Protein AF-A0A946FTC8-F1 (afdb_monomer)

Solvent-accessible surface area (backbone atoms only — not comparable to full-atom values): 7625 Å² total; per-residue (Å²): 131,82,78,80,79,59,39,67,57,58,52,62,80,39,93,69,88,71,57,69,69,50,56,53,54,40,42,76,71,77,34,94,36,70,58,47,47,52,43,44,42,43,68,73,68,60,45,57,63,66,58,58,16,57,78,58,76,47,63,53,63,64,56,52,53,48,34,57,71,66,65,50,84,69,80,75,74,81,65,88,70,85,50,71,63,73,71,39,66,68,50,47,50,54,58,50,68,38,60,90,78,49,53,56,63,56,50,11,61,78,67,77,47,52,51,66,54,45,52,57,60,71,74,105

pLDDT: mean 82.32, std 11.43, range [37.91, 93.88]

Radius of gyration: 21.84 Å; Cα contacts (8 Å, |Δi|>4): 84; chains: 1; bounding box: 45×27×57 Å

Foldseek 3Di:
DPPDDDQVCLQVVDPDPDDPLLCVLCVVVVDRHPSVVCCCVCPVVVHDLCVVCVSSVHDSVVVVVSCVSSVPDDDPDPPPPVDPVLVDPVLLCQLLVCVPVDDLVVSCVVSVHDSVSSVVSNVD

Nearest PDB structures (foldseek):
  5clv-assembly2_F  TM=4.692E-01  e=3.168E+00  Escherichia coli
  4go1-assembly1_B-2  TM=4.352E-01  e=3.917E+00  Escherichia coli K-12
  1rr7-assembly1_A  TM=3.493E-01  e=3.917E+00  Muvirus mu
  1xsv-assembly1_B  TM=3.828E-01  e=4.354E+00  Staphylococcus aureus
  1tro-assembly2_E  TM=4.617E-01  e=8.672E+00  Escherichia coli str. K-12 substr. W3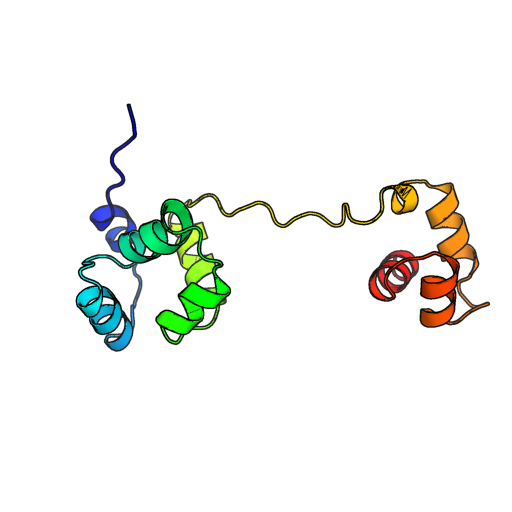110

Structure (mmCIF, N/CA/C/O backbone):
data_AF-A0A946FTC8-F1
#
_entry.id   AF-A0A946FTC8-F1
#
loop_
_atom_site.group_PDB
_atom_site.id
_atom_site.type_symbol
_atom_site.label_atom_id
_atom_site.label_alt_id
_atom_site.label_comp_id
_atom_site.label_asym_id
_atom_site.label_entity_id
_atom_site.label_seq_id
_atom_site.pdbx_PDB_ins_code
_atom_site.Cartn_x
_atom_site.Cartn_y
_atom_site.Cartn_z
_atom_site.occupancy
_atom_site.B_iso_or_equiv
_atom_site.auth_seq_id
_atom_site.auth_comp_id
_atom_site.auth_asym_id
_atom_site.auth_atom_id
_atom_site.pdbx_PDB_model_num
ATOM 1 N N . MET A 1 1 ? -4.563 15.960 -21.120 1.00 37.91 1 MET A N 1
ATOM 2 C CA . MET A 1 1 ? -3.118 15.644 -21.184 1.00 37.91 1 MET A CA 1
ATOM 3 C C . MET A 1 1 ? -2.722 14.817 -19.966 1.00 37.91 1 MET A C 1
ATOM 5 O O . MET A 1 1 ? -2.511 15.360 -18.888 1.00 37.91 1 MET A O 1
ATOM 9 N N . THR A 1 2 ? -2.693 13.492 -20.092 1.00 47.84 2 THR A N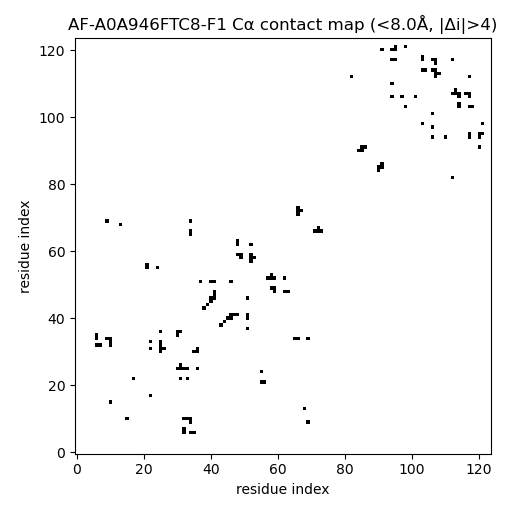 1
ATOM 10 C CA . THR A 1 2 ? -2.128 12.596 -19.073 1.00 47.84 2 THR A CA 1
ATOM 11 C C . THR A 1 2 ? -0.628 12.870 -18.993 1.00 47.84 2 THR A C 1
ATOM 13 O O . THR A 1 2 ? 0.100 12.570 -19.934 1.00 47.84 2 THR A O 1
ATOM 16 N N . LYS A 1 3 ? -0.159 13.498 -17.905 1.00 57.75 3 LYS A N 1
ATOM 17 C CA . LYS A 1 3 ? 1.282 13.670 -17.660 1.00 57.75 3 LYS A CA 1
ATOM 18 C C . LYS A 1 3 ? 1.945 12.295 -17.756 1.00 57.75 3 LYS A C 1
ATOM 20 O O . LYS A 1 3 ? 1.626 11.407 -16.966 1.00 57.75 3 LYS A O 1
ATOM 25 N N . LYS A 1 4 ? 2.823 12.119 -18.743 1.00 71.81 4 LYS A N 1
ATOM 26 C CA . LYS A 1 4 ? 3.629 10.910 -18.910 1.00 71.81 4 LYS A CA 1
ATOM 27 C C . LYS A 1 4 ? 4.529 10.814 -17.679 1.00 71.81 4 LYS A C 1
ATOM 29 O O . LYS A 1 4 ? 5.310 11.724 -17.422 1.00 71.81 4 LYS A O 1
ATOM 34 N N . ILE A 1 5 ? 4.328 9.788 -16.859 1.00 80.50 5 ILE A N 1
ATOM 35 C CA . ILE A 1 5 ? 5.109 9.601 -15.635 1.00 80.50 5 ILE A CA 1
ATOM 36 C C . ILE A 1 5 ? 6.507 9.145 -16.049 1.00 80.50 5 ILE A C 1
ATOM 38 O O . ILE A 1 5 ? 6.639 8.111 -16.704 1.00 80.50 5 ILE A O 1
ATOM 42 N N . ASP A 1 6 ? 7.534 9.905 -15.671 1.00 85.75 6 ASP A N 1
ATOM 43 C CA . ASP A 1 6 ? 8.924 9.500 -15.869 1.00 85.75 6 ASP A CA 1
ATOM 44 C C . ASP A 1 6 ? 9.386 8.617 -14.700 1.00 85.75 6 ASP A C 1
ATOM 46 O O . ASP A 1 6 ? 9.769 9.080 -13.625 1.00 85.75 6 ASP A O 1
ATOM 50 N N . PHE A 1 7 ? 9.319 7.303 -14.905 1.00 85.12 7 PHE A N 1
ATOM 51 C CA . PHE A 1 7 ? 9.741 6.317 -13.910 1.00 85.12 7 PHE A CA 1
ATOM 52 C C . PHE A 1 7 ? 11.258 6.306 -13.681 1.00 85.12 7 PHE A C 1
ATOM 54 O O . PHE A 1 7 ? 11.705 5.993 -12.577 1.00 85.12 7 PHE A O 1
ATOM 61 N N . LYS A 1 8 ? 12.050 6.698 -14.687 1.00 83.62 8 LYS A N 1
ATOM 62 C CA . LYS A 1 8 ? 13.507 6.797 -14.563 1.00 83.62 8 LYS A CA 1
ATOM 63 C C . LYS A 1 8 ? 13.871 7.920 -13.604 1.00 83.62 8 LYS A C 1
ATOM 65 O O . LYS A 1 8 ? 14.702 7.714 -12.725 1.00 83.62 8 LYS A O 1
ATOM 70 N N . GLU A 1 9 ? 13.216 9.070 -13.740 1.00 82.62 9 GLU A N 1
ATOM 71 C CA . GLU A 1 9 ? 13.388 10.210 -12.837 1.00 82.62 9 GLU A CA 1
ATOM 72 C C . GLU A 1 9 ? 12.930 9.874 -11.406 1.00 82.62 9 GLU A C 1
ATOM 74 O O . GLU A 1 9 ? 13.611 10.170 -10.425 1.00 82.62 9 GLU A O 1
ATOM 79 N N . LEU A 1 10 ? 11.796 9.182 -11.256 1.00 82.06 10 LEU A N 1
ATOM 80 C CA . LEU A 1 10 ? 11.274 8.795 -9.942 1.00 82.06 10 LEU A CA 1
ATOM 81 C C . LEU A 1 10 ? 12.224 7.887 -9.149 1.00 82.06 10 LEU A C 1
ATOM 83 O O . LEU A 1 10 ? 12.326 8.035 -7.922 1.00 82.06 10 LEU A O 1
ATOM 87 N N . ASP A 1 11 ? 12.872 6.943 -9.829 1.00 81.31 11 ASP A N 1
ATOM 88 C CA . ASP A 1 11 ? 13.857 6.033 -9.244 1.00 81.31 11 ASP A CA 1
ATOM 89 C C . ASP A 1 11 ? 15.254 6.665 -9.110 1.00 81.31 11 ASP A C 1
ATOM 91 O O . ASP A 1 11 ? 15.982 6.293 -8.194 1.00 81.31 11 ASP A O 1
ATOM 95 N N . SER A 1 12 ? 15.623 7.647 -9.943 1.00 75.06 12 SER A N 1
ATOM 96 C CA . SER A 1 12 ? 16.928 8.327 -9.869 1.00 75.06 12 SER A CA 1
ATOM 97 C C . SER A 1 12 ? 16.982 9.436 -8.814 1.00 75.06 12 SER A C 1
ATOM 99 O O . SER A 1 12 ? 17.979 9.562 -8.103 1.00 75.06 12 SER A O 1
ATOM 101 N N . LEU A 1 13 ? 15.898 10.205 -8.644 1.00 62.53 13 LEU A N 1
ATOM 102 C CA . LEU A 1 13 ? 15.804 11.306 -7.674 1.00 62.53 13 LEU A CA 1
ATOM 103 C C . LEU A 1 13 ? 15.917 10.844 -6.222 1.00 62.53 13 LEU A C 1
ATOM 105 O O . LEU A 1 13 ? 16.048 11.652 -5.300 1.00 62.53 13 LEU A O 1
ATOM 109 N N . LYS A 1 14 ? 15.814 9.540 -5.985 1.00 61.97 14 LYS A N 1
ATOM 110 C CA . LYS A 1 14 ? 15.892 8.966 -4.656 1.00 61.97 14 LYS A CA 1
ATOM 111 C C . LYS A 1 14 ? 16.893 7.850 -4.695 1.00 61.97 14 LYS A C 1
ATOM 113 O O . LYS A 1 14 ? 16.654 6.838 -5.330 1.00 61.97 14 LYS A O 1
ATOM 118 N N . ARG A 1 15 ? 17.991 8.030 -3.963 1.00 62.22 15 ARG A N 1
ATOM 119 C CA . ARG A 1 15 ? 18.952 6.967 -3.670 1.00 62.22 15 ARG A CA 1
ATOM 120 C C . ARG A 1 15 ? 18.219 5.823 -2.968 1.00 62.22 15 ARG A C 1
ATOM 122 O O . ARG A 1 15 ? 18.088 5.801 -1.745 1.00 62.22 15 ARG A O 1
ATOM 129 N N . PHE A 1 16 ? 17.651 4.923 -3.751 1.00 67.44 16 PHE A N 1
ATOM 130 C CA . PHE A 1 16 ? 17.093 3.679 -3.279 1.00 67.44 16 PHE A CA 1
ATOM 131 C C . PHE A 1 16 ? 18.178 2.630 -3.453 1.00 67.44 16 PHE A C 1
ATOM 133 O O . PHE A 1 16 ? 18.524 2.257 -4.570 1.00 67.44 16 PHE A O 1
ATOM 140 N N . CYS A 1 17 ? 18.728 2.156 -2.340 1.00 68.69 17 CYS A N 1
ATOM 141 C CA . CYS A 1 17 ? 19.571 0.969 -2.345 1.00 68.69 17 CYS A CA 1
ATOM 142 C C . CYS A 1 17 ? 18.658 -0.254 -2.485 1.00 68.69 17 CYS A C 1
ATOM 144 O O . CYS A 1 17 ? 18.351 -0.929 -1.502 1.00 68.69 17 CYS A O 1
ATOM 146 N N . TYR A 1 18 ? 18.133 -0.480 -3.692 1.00 80.56 18 TYR A N 1
ATOM 147 C CA . TYR A 1 18 ? 17.366 -1.685 -3.972 1.00 80.56 18 TYR A CA 1
ATOM 148 C C . TYR A 1 18 ? 18.269 -2.901 -3.829 1.00 80.56 18 TYR A C 1
ATOM 150 O O . TYR A 1 18 ? 19.414 -2.908 -4.285 1.00 80.56 18 TYR A O 1
ATOM 158 N N . ARG A 1 19 ? 17.740 -3.944 -3.197 1.00 81.44 19 ARG A N 1
ATOM 159 C CA . ARG A 1 19 ? 18.405 -5.239 -3.181 1.00 81.44 19 ARG A CA 1
ATOM 160 C C . ARG A 1 19 ? 18.417 -5.821 -4.606 1.00 81.44 19 ARG A C 1
ATOM 162 O O . ARG A 1 19 ? 17.503 -5.562 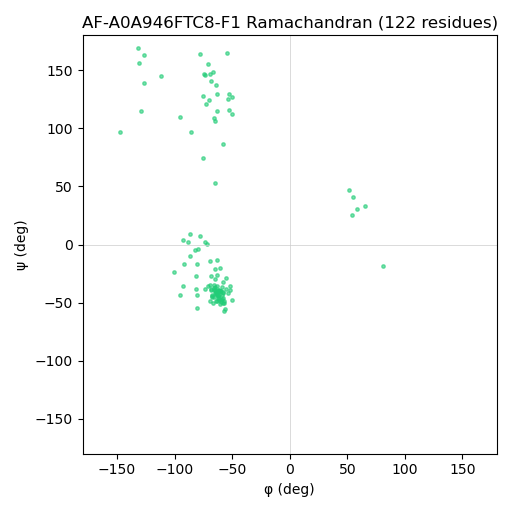-5.391 1.00 81.44 19 ARG A O 1
ATOM 169 N N . LYS A 1 20 ? 19.457 -6.589 -4.946 1.00 83.44 20 LYS A N 1
ATOM 170 C CA . LYS A 1 20 ? 19.636 -7.163 -6.295 1.00 83.44 20 LYS A CA 1
ATOM 171 C C . LYS A 1 20 ? 18.505 -8.131 -6.676 1.00 83.44 20 LYS A C 1
ATOM 173 O O . LYS A 1 20 ? 18.003 -8.045 -7.793 1.00 83.44 20 LYS A O 1
ATOM 178 N N . ASP A 1 21 ? 18.052 -8.950 -5.725 1.00 87.00 21 ASP A N 1
ATOM 179 C CA . ASP A 1 21 ? 16.925 -9.890 -5.865 1.00 87.00 21 ASP A CA 1
ATOM 180 C C . ASP A 1 21 ? 15.647 -9.192 -6.356 1.00 87.00 21 ASP A C 1
ATOM 182 O O . ASP A 1 21 ? 14.954 -9.674 -7.249 1.00 87.00 21 ASP A O 1
ATOM 186 N N . LEU A 1 22 ? 15.362 -8.000 -5.835 1.00 87.19 22 LEU A N 1
ATOM 187 C CA . LEU A 1 22 ? 14.198 -7.223 -6.241 1.00 87.19 22 LEU A CA 1
ATOM 188 C C . LEU A 1 22 ? 14.280 -6.781 -7.704 1.00 87.19 22 LEU A C 1
ATOM 190 O O . LEU A 1 22 ? 13.281 -6.831 -8.421 1.00 87.19 22 LEU A O 1
ATOM 194 N N . ILE A 1 23 ? 15.463 -6.352 -8.149 1.00 86.69 23 ILE A N 1
ATOM 195 C CA . ILE A 1 23 ? 15.682 -5.928 -9.536 1.00 86.69 23 ILE A CA 1
ATOM 196 C C . ILE A 1 23 ? 15.529 -7.115 -10.497 1.00 86.69 23 ILE A C 1
ATOM 198 O O . ILE A 1 23 ? 15.012 -6.956 -11.602 1.00 86.69 23 ILE A O 1
ATOM 202 N N . GLU A 1 24 ? 15.927 -8.315 -10.083 1.00 87.94 24 GLU A N 1
ATOM 203 C CA . GLU A 1 24 ? 15.713 -9.536 -10.864 1.00 87.94 24 GLU A CA 1
ATOM 204 C C . GLU A 1 24 ? 14.225 -9.900 -10.963 1.00 87.94 24 GLU A C 1
ATOM 206 O O . GLU A 1 24 ? 13.735 -10.185 -12.059 1.00 87.94 24 GLU A O 1
ATOM 211 N N . ILE A 1 25 ? 13.476 -9.800 -9.858 1.00 88.81 25 ILE A N 1
ATOM 212 C CA . ILE A 1 25 ? 12.028 -10.062 -9.832 1.00 88.81 25 ILE A CA 1
ATOM 213 C C . ILE A 1 25 ? 11.281 -9.118 -10.785 1.00 88.81 25 ILE A C 1
ATOM 215 O O . ILE A 1 25 ? 10.499 -9.575 -11.623 1.00 88.81 25 ILE A O 1
ATOM 219 N N . ILE A 1 26 ? 11.530 -7.805 -10.721 1.00 90.50 26 ILE A N 1
ATOM 220 C CA . ILE A 1 26 ? 10.835 -6.852 -11.607 1.00 90.50 26 ILE A CA 1
ATOM 221 C C . ILE A 1 26 ? 11.194 -7.081 -13.083 1.00 90.50 26 ILE A C 1
ATOM 223 O O . ILE A 1 26 ? 10.312 -6.997 -13.943 1.00 90.50 26 ILE A O 1
ATOM 227 N N . LYS A 1 27 ? 12.451 -7.449 -13.382 1.00 89.62 27 LYS A N 1
ATOM 228 C CA . LYS A 1 27 ? 12.898 -7.777 -14.743 1.00 89.62 27 LYS A CA 1
ATOM 229 C C . LYS A 1 27 ? 12.204 -9.026 -15.276 1.00 89.62 27 LYS A C 1
ATOM 231 O O . LYS A 1 27 ? 11.775 -9.021 -16.428 1.00 89.62 27 LYS A O 1
ATOM 236 N N . LYS A 1 28 ? 11.999 -10.053 -14.441 1.00 90.50 28 LYS A N 1
ATOM 237 C CA . LYS A 1 28 ? 11.204 -11.247 -14.792 1.00 90.50 28 LYS A CA 1
ATOM 238 C C . LYS A 1 28 ? 9.774 -10.881 -15.202 1.00 90.50 28 LYS A C 1
ATOM 240 O O . LYS A 1 28 ? 9.193 -11.513 -16.079 1.00 90.50 28 LYS A O 1
ATOM 245 N N . HIS A 1 29 ? 9.226 -9.817 -14.622 1.00 87.44 29 HIS A N 1
ATOM 246 C CA . HIS A 1 29 ? 7.921 -9.271 -14.989 1.00 87.44 29 HIS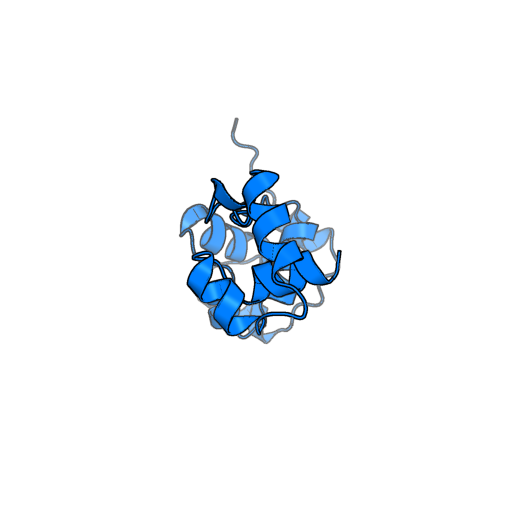 A CA 1
ATOM 247 C C . HIS A 1 29 ? 7.950 -8.266 -16.155 1.00 87.44 29 HIS A C 1
ATOM 249 O O . HIS A 1 29 ? 6.914 -7.669 -16.440 1.00 87.44 29 HIS A O 1
ATOM 255 N N . LYS A 1 30 ? 9.085 -8.110 -16.851 1.00 91.38 30 LYS A N 1
ATOM 256 C CA . LYS A 1 30 ? 9.301 -7.168 -17.965 1.00 91.38 30 LYS A CA 1
ATOM 257 C C . LYS A 1 30 ? 9.218 -5.687 -17.562 1.00 91.38 30 LYS A C 1
ATOM 259 O O . LYS A 1 30 ? 8.804 -4.849 -18.359 1.00 91.38 30 LYS A O 1
ATOM 264 N N . PHE A 1 31 ? 9.634 -5.355 -16.339 1.00 90.31 31 PHE A N 1
ATOM 265 C CA . PHE A 1 31 ? 9.759 -3.974 -15.864 1.00 90.31 31 PHE A CA 1
ATOM 266 C C . PHE A 1 31 ? 11.222 -3.590 -15.637 1.00 90.31 31 PHE A C 1
ATOM 268 O O . PHE A 1 31 ? 12.027 -4.400 -15.180 1.00 90.31 31 PHE A O 1
ATOM 275 N N . TYR A 1 32 ? 11.551 -2.328 -15.919 1.00 86.50 32 TYR A N 1
ATOM 276 C CA . TYR A 1 32 ? 12.906 -1.785 -15.751 1.00 86.50 32 TYR A CA 1
ATOM 277 C C . TYR A 1 32 ? 13.065 -0.957 -14.471 1.00 86.50 32 TYR A C 1
ATOM 279 O O . TYR A 1 32 ? 14.173 -0.824 -13.957 1.00 86.50 32 TYR A O 1
ATOM 287 N N . TYR A 1 33 ? 11.959 -0.427 -13.946 1.00 88.94 33 TYR A N 1
ATOM 288 C CA . TYR A 1 33 ? 11.928 0.491 -12.811 1.00 88.94 33 TYR A CA 1
ATOM 289 C C . TYR A 1 33 ? 10.983 -0.023 -11.724 1.00 88.94 33 TYR A C 1
ATOM 291 O O . TYR A 1 33 ? 9.879 -0.493 -12.016 1.00 88.94 33 TYR A O 1
ATOM 299 N N . VAL A 1 34 ? 11.389 0.100 -10.458 1.00 89.50 34 VAL A N 1
ATOM 300 C CA . VAL A 1 34 ? 10.566 -0.321 -9.311 1.00 89.50 34 VAL A CA 1
ATOM 301 C C . VAL A 1 34 ? 9.312 0.544 -9.223 1.00 89.50 34 VAL A C 1
ATOM 303 O O . VAL A 1 34 ? 8.217 0.034 -8.969 1.00 89.50 34 VAL A O 1
ATOM 306 N N . SER A 1 35 ? 9.448 1.844 -9.497 1.00 91.06 35 SER A N 1
ATOM 307 C CA . SER A 1 35 ? 8.317 2.771 -9.557 1.00 91.06 35 SER A CA 1
ATOM 308 C C . SER A 1 35 ? 7.294 2.371 -10.621 1.00 91.06 35 SER A C 1
ATOM 310 O O . SER A 1 35 ? 6.093 2.415 -10.351 1.00 91.06 35 SER A O 1
ATOM 312 N N . GLN A 1 36 ? 7.754 1.903 -11.785 1.00 92.25 36 GLN A N 1
ATOM 313 C CA . GLN A 1 36 ? 6.895 1.418 -12.866 1.00 92.25 36 GLN A CA 1
ATOM 314 C C . GLN A 1 36 ? 6.172 0.127 -12.475 1.00 92.25 36 GLN A C 1
ATOM 316 O O . GLN A 1 36 ? 4.961 0.027 -12.668 1.00 92.25 36 GLN A O 1
ATOM 321 N N . TYR A 1 37 ? 6.889 -0.828 -11.874 1.00 92.88 37 TYR A N 1
ATOM 322 C CA . TYR A 1 37 ? 6.301 -2.077 -11.384 1.00 92.88 37 TYR A CA 1
ATOM 323 C C . TYR A 1 37 ? 5.182 -1.811 -10.371 1.00 92.88 37 TYR A C 1
ATOM 325 O O . TYR A 1 37 ? 4.062 -2.304 -10.502 1.00 92.88 37 TYR A O 1
ATOM 333 N N . ILE A 1 38 ? 5.469 -0.983 -9.364 1.00 92.19 38 ILE A N 1
ATOM 334 C CA . ILE A 1 38 ? 4.503 -0.655 -8.312 1.00 92.19 38 ILE A CA 1
ATOM 335 C C . ILE A 1 38 ? 3.328 0.133 -8.883 1.00 92.19 38 ILE A C 1
ATOM 337 O O . ILE A 1 38 ? 2.194 -0.099 -8.467 1.00 92.19 38 ILE A O 1
ATOM 341 N N . TYR A 1 39 ? 3.566 1.030 -9.842 1.00 92.31 39 TYR A N 1
ATOM 342 C CA . TYR A 1 39 ? 2.498 1.763 -10.510 1.00 92.31 39 TYR A CA 1
ATOM 343 C C . TYR A 1 39 ? 1.544 0.823 -11.260 1.00 92.31 39 TYR A C 1
ATOM 345 O O . TYR A 1 39 ? 0.332 0.913 -11.058 1.00 92.31 39 TYR A O 1
ATOM 353 N N . ASP A 1 40 ? 2.075 -0.114 -12.054 1.00 92.56 40 ASP A N 1
ATOM 354 C CA . ASP A 1 40 ? 1.282 -1.138 -12.748 1.00 92.56 40 ASP A CA 1
ATOM 355 C C . ASP A 1 40 ? 0.443 -1.951 -11.759 1.00 92.56 40 ASP A C 1
ATOM 357 O O . ASP A 1 40 ? -0.787 -1.985 -11.842 1.00 92.56 40 ASP A O 1
ATOM 361 N N . ARG A 1 41 ? 1.088 -2.551 -10.753 1.00 9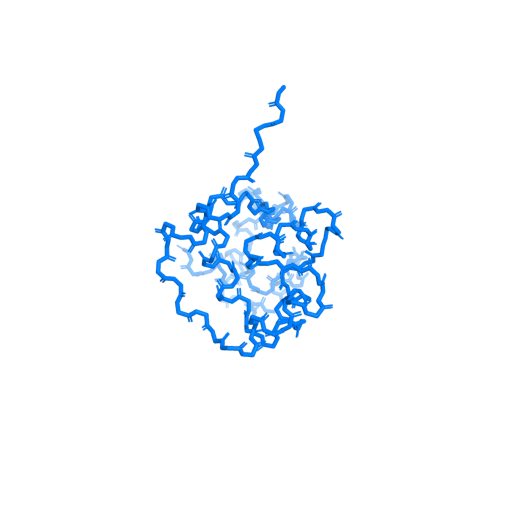3.88 41 ARG A N 1
ATOM 362 C CA . ARG A 1 41 ? 0.387 -3.402 -9.788 1.00 93.88 41 ARG A CA 1
ATOM 363 C C . ARG A 1 41 ? -0.669 -2.641 -8.996 1.00 93.88 41 ARG A C 1
ATOM 365 O O . ARG A 1 41 ? -1.786 -3.129 -8.824 1.00 93.88 41 ARG A O 1
ATOM 372 N N . TYR A 1 42 ? -0.339 -1.446 -8.517 1.00 93.06 42 TYR A N 1
ATOM 373 C CA . TYR A 1 42 ? -1.203 -0.706 -7.606 1.00 93.06 42 TYR A CA 1
ATOM 374 C C . TYR A 1 42 ? -2.338 0.041 -8.313 1.00 93.06 42 TYR A C 1
ATOM 376 O O . TYR A 1 42 ? -3.473 0.018 -7.830 1.00 93.06 42 TYR A O 1
ATOM 384 N N . TYR A 1 43 ? -2.060 0.712 -9.436 1.00 89.62 43 TYR A N 1
ATOM 385 C CA . TYR A 1 43 ? -3.052 1.540 -10.130 1.00 89.62 43 TYR A CA 1
ATOM 386 C C . TYR A 1 43 ? -3.756 0.803 -11.265 1.00 89.62 43 TYR A C 1
ATOM 388 O O . TYR A 1 43 ? -4.979 0.908 -11.361 1.00 89.62 43 TYR A O 1
ATOM 396 N N . ILE A 1 44 ? -3.019 0.047 -12.084 1.00 90.75 44 ILE A N 1
ATOM 397 C CA . ILE A 1 44 ? -3.590 -0.646 -13.249 1.00 90.75 44 ILE A CA 1
ATOM 398 C C . ILE A 1 44 ? -4.277 -1.935 -12.801 1.00 90.75 44 ILE A C 1
ATOM 400 O O . ILE A 1 44 ? -5.478 -2.100 -12.998 1.00 90.75 44 ILE A O 1
ATOM 404 N N . LYS A 1 45 ? -3.553 -2.806 -12.091 1.00 91.25 45 LYS A N 1
ATOM 405 C CA . LYS A 1 45 ? -4.094 -4.083 -11.591 1.00 91.25 45 LYS A CA 1
ATOM 406 C C . LYS A 1 45 ? -4.876 -3.963 -10.283 1.00 91.25 45 LYS A C 1
ATOM 408 O O . LYS A 1 45 ? -5.443 -4.944 -9.814 1.00 91.25 45 LYS A O 1
ATOM 413 N N . ARG A 1 46 ? -4.914 -2.768 -9.680 1.00 90.00 46 ARG A N 1
ATOM 414 C CA . ARG A 1 46 ? -5.619 -2.465 -8.418 1.00 90.00 46 ARG A CA 1
ATOM 415 C C . ARG A 1 46 ? -5.241 -3.384 -7.246 1.00 90.00 46 ARG A C 1
ATOM 417 O O . ARG A 1 46 ? -6.028 -3.517 -6.304 1.00 90.00 46 ARG A O 1
ATOM 424 N N . MET A 1 47 ? -4.042 -3.963 -7.260 1.00 91.25 47 MET A N 1
ATOM 425 C CA . MET A 1 47 ? -3.587 -4.883 -6.222 1.00 91.25 47 MET A CA 1
ATOM 426 C C . MET A 1 47 ? -3.359 -4.160 -4.889 1.00 91.25 47 MET A C 1
ATOM 428 O O . MET A 1 47 ? -2.844 -3.035 -4.852 1.00 91.25 47 MET A O 1
ATOM 432 N N . PRO A 1 48 ? -3.717 -4.787 -3.757 1.00 90.62 48 PRO A N 1
ATOM 433 C CA . PRO A 1 48 ? -3.398 -4.243 -2.447 1.00 90.62 48 PRO A CA 1
ATOM 434 C C . PRO A 1 48 ? -1.886 -4.319 -2.187 1.00 90.62 48 PRO A C 1
ATOM 436 O O . PRO A 1 48 ? -1.218 -5.274 -2.571 1.00 90.62 48 PRO A O 1
ATOM 439 N N . VAL A 1 49 ? -1.352 -3.341 -1.445 1.00 91.25 49 VAL A N 1
ATOM 440 C CA . VAL A 1 49 ? 0.088 -3.256 -1.107 1.00 91.25 49 VAL A CA 1
ATOM 441 C C . VAL A 1 49 ? 0.607 -4.522 -0.418 1.00 91.25 49 VAL A C 1
ATOM 443 O O . VAL A 1 49 ? 1.775 -4.854 -0.564 1.00 91.25 49 VAL A O 1
ATOM 446 N N . VAL A 1 50 ? -0.254 -5.241 0.314 1.00 92.31 50 VAL A N 1
ATOM 447 C CA . VAL A 1 50 ? 0.089 -6.531 0.938 1.00 92.31 50 VAL A CA 1
ATOM 448 C C . VAL A 1 50 ? 0.536 -7.551 -0.110 1.00 92.31 50 VAL A C 1
ATOM 450 O O . VAL A 1 50 ? 1.553 -8.200 0.090 1.00 92.31 50 VAL A O 1
ATOM 453 N N . GLU A 1 51 ? -0.200 -7.679 -1.212 1.00 93.12 51 GLU A N 1
ATOM 454 C CA . GLU A 1 51 ? 0.092 -8.673 -2.250 1.00 93.12 51 GLU A CA 1
ATOM 455 C C . GLU A 1 51 ? 1.320 -8.264 -3.068 1.00 93.12 51 GLU A C 1
ATOM 457 O O . GLU A 1 51 ? 2.191 -9.086 -3.318 1.00 93.12 51 GLU A O 1
ATOM 462 N N . ILE A 1 52 ? 1.475 -6.968 -3.361 1.00 93.25 52 ILE A N 1
ATOM 463 C CA . ILE A 1 52 ? 2.691 -6.444 -4.010 1.00 93.25 52 ILE A CA 1
ATOM 464 C C . ILE A 1 52 ? 3.930 -6.714 -3.138 1.00 93.25 52 ILE A C 1
ATOM 466 O O . ILE A 1 52 ? 4.988 -7.074 -3.645 1.00 93.25 52 ILE A O 1
ATOM 470 N N . ALA A 1 53 ? 3.806 -6.561 -1.816 1.00 92.62 53 ALA A N 1
ATOM 471 C CA . ALA A 1 53 ? 4.889 -6.849 -0.880 1.00 92.62 53 ALA A CA 1
ATOM 472 C C . ALA A 1 53 ? 5.273 -8.333 -0.884 1.00 92.62 53 ALA A C 1
ATOM 474 O O . ALA A 1 53 ? 6.461 -8.643 -0.880 1.00 92.62 53 ALA A O 1
ATOM 475 N N . LYS A 1 54 ? 4.284 -9.234 -0.951 1.00 93.19 54 LYS A N 1
ATOM 476 C CA . LYS A 1 54 ? 4.522 -10.677 -1.071 1.00 93.19 54 LYS A CA 1
ATOM 477 C C . LYS A 1 54 ? 5.250 -11.029 -2.368 1.00 93.19 54 LYS A C 1
ATOM 479 O O . LYS A 1 54 ? 6.228 -11.758 -2.305 1.00 93.19 54 LYS A O 1
ATOM 484 N N . GLU A 1 55 ? 4.827 -10.478 -3.510 1.00 92.06 55 GLU A N 1
ATOM 485 C CA . GLU A 1 55 ? 5.492 -10.721 -4.805 1.00 92.06 55 GLU A CA 1
ATOM 486 C C . GLU A 1 55 ? 6.964 -10.291 -4.798 1.00 92.06 55 GLU A C 1
ATOM 488 O O . GLU A 1 55 ? 7.809 -10.946 -5.401 1.00 92.06 55 GLU A O 1
ATOM 493 N N . LEU A 1 56 ? 7.276 -9.195 -4.104 1.00 89.81 56 LEU A N 1
ATOM 494 C CA . LEU A 1 56 ? 8.636 -8.667 -4.003 1.00 8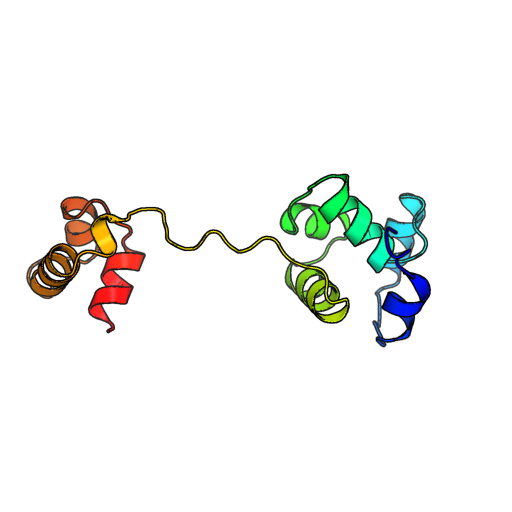9.81 56 LEU A CA 1
ATOM 495 C C . LEU A 1 56 ? 9.441 -9.265 -2.837 1.00 89.81 56 LEU A C 1
ATOM 497 O O . LEU A 1 56 ? 10.571 -8.836 -2.614 1.00 89.81 56 LEU A O 1
ATOM 501 N N . SER A 1 57 ? 8.883 -10.211 -2.071 1.00 90.12 57 SER A N 1
ATOM 502 C CA . SER A 1 57 ? 9.497 -10.750 -0.846 1.00 90.12 57 SER A CA 1
ATOM 503 C C . SER A 1 57 ? 9.937 -9.645 0.129 1.00 90.12 57 SER A C 1
ATOM 505 O O . SER A 1 57 ? 11.062 -9.621 0.644 1.00 90.12 57 SER A O 1
ATOM 507 N N . LEU A 1 58 ? 9.034 -8.687 0.357 1.00 89.69 58 LEU A N 1
ATOM 508 C CA . LEU A 1 58 ? 9.216 -7.524 1.221 1.00 89.69 58 LEU A CA 1
ATOM 509 C C . LEU A 1 58 ? 8.100 -7.405 2.258 1.00 89.69 58 LEU A C 1
ATOM 511 O O . LEU A 1 58 ? 6.996 -7.928 2.117 1.00 89.69 58 LEU A O 1
ATOM 515 N N . THR A 1 59 ? 8.361 -6.611 3.294 1.00 90.75 59 THR A N 1
ATOM 516 C CA . THR A 1 59 ? 7.286 -6.079 4.132 1.00 90.75 59 THR A CA 1
ATOM 517 C C . THR A 1 59 ? 6.594 -4.906 3.427 1.00 90.75 59 THR A C 1
ATOM 519 O O . THR A 1 59 ? 7.115 -4.297 2.493 1.00 90.75 59 THR A O 1
ATOM 522 N N . LYS A 1 60 ? 5.397 -4.529 3.891 1.00 92.06 60 LYS A N 1
ATOM 523 C CA . LYS A 1 60 ? 4.647 -3.384 3.334 1.00 92.06 60 LYS A CA 1
ATOM 524 C C . LYS A 1 60 ? 5.357 -2.035 3.504 1.00 92.06 60 LYS A C 1
ATOM 526 O O . LYS A 1 60 ? 5.070 -1.096 2.764 1.00 92.06 60 LYS A O 1
ATOM 531 N N . GLY A 1 61 ? 6.213 -1.914 4.521 1.00 90.50 61 GLY A N 1
ATOM 532 C CA . GLY A 1 61 ? 6.844 -0.657 4.934 1.00 90.50 61 GLY A CA 1
ATOM 533 C C . GLY A 1 61 ? 7.635 0.018 3.809 1.00 90.50 61 GLY A C 1
ATOM 534 O O . GLY A 1 61 ? 7.295 1.151 3.458 1.00 90.50 61 GLY A O 1
ATOM 535 N N . PRO A 1 62 ? 8.621 -0.673 3.202 1.00 89.94 62 PRO A N 1
ATOM 536 C CA . PRO A 1 62 ? 9.377 -0.170 2.058 1.00 89.94 62 PRO A CA 1
ATOM 537 C C . PRO A 1 62 ? 8.492 0.361 0.928 1.00 89.94 62 PRO A C 1
ATOM 539 O O . PRO A 1 62 ? 8.671 1.498 0.499 1.00 89.94 62 PRO A O 1
ATOM 542 N N . ILE A 1 63 ? 7.464 -0.392 0.522 1.00 90.69 63 ILE A N 1
ATOM 543 C CA . ILE A 1 63 ? 6.564 0.016 -0.565 1.00 90.69 63 ILE A CA 1
ATOM 544 C C . ILE A 1 63 ? 5.836 1.319 -0.224 1.00 90.69 63 ILE A C 1
ATOM 546 O O . ILE A 1 63 ? 5.819 2.244 -1.035 1.00 90.69 63 ILE A O 1
ATOM 550 N N . TYR A 1 64 ? 5.286 1.452 0.987 1.00 90.25 64 TYR A N 1
ATOM 551 C CA . TYR A 1 64 ? 4.650 2.707 1.401 1.00 90.25 64 TYR A CA 1
ATOM 552 C C . TYR A 1 64 ? 5.631 3.878 1.444 1.00 90.25 64 TYR A C 1
ATOM 554 O O . TYR A 1 64 ? 5.270 4.990 1.051 1.00 90.25 64 TYR A O 1
ATOM 562 N N . GLN A 1 65 ? 6.863 3.646 1.904 1.00 89.06 65 GLN A N 1
ATOM 563 C CA . GLN A 1 65 ? 7.895 4.678 1.903 1.00 89.06 65 GLN A CA 1
ATOM 564 C C . GLN A 1 65 ? 8.224 5.127 0.482 1.00 89.06 65 GLN A C 1
ATOM 566 O O . GLN A 1 65 ? 8.311 6.331 0.254 1.00 89.06 65 GLN A O 1
ATOM 571 N N . TRP A 1 66 ? 8.361 4.196 -0.464 1.00 91.00 66 TRP A N 1
ATOM 572 C CA . TRP A 1 66 ? 8.619 4.486 -1.875 1.00 91.00 66 TRP A CA 1
ATOM 573 C C . TRP A 1 66 ? 7.465 5.247 -2.523 1.00 91.00 66 TRP A C 1
ATOM 575 O O . TRP A 1 66 ? 7.685 6.313 -3.091 1.00 91.00 66 TRP A O 1
ATOM 585 N N . MET A 1 67 ? 6.226 4.787 -2.337 1.00 90.12 67 MET A N 1
ATOM 586 C CA . MET A 1 67 ? 5.028 5.472 -2.832 1.00 90.12 67 MET A CA 1
ATOM 587 C C . MET A 1 67 ? 4.908 6.897 -2.281 1.00 90.12 67 MET A C 1
ATOM 589 O O . MET A 1 67 ? 4.685 7.832 -3.049 1.00 90.12 67 MET A O 1
ATOM 593 N N . LYS A 1 68 ? 5.115 7.088 -0.967 1.00 88.81 68 LYS A N 1
ATOM 594 C CA . LYS A 1 68 ? 5.134 8.419 -0.332 1.00 88.81 68 LYS A CA 1
ATOM 595 C C . LYS A 1 68 ? 6.187 9.304 -0.986 1.00 88.81 68 LYS A C 1
ATOM 597 O O . LYS A 1 68 ? 5.916 10.437 -1.369 1.00 88.81 68 LYS A O 1
ATOM 602 N N . LYS A 1 69 ? 7.387 8.756 -1.141 1.00 88.31 69 LYS A N 1
ATOM 603 C CA . LYS A 1 69 ? 8.517 9.398 -1.791 1.00 88.31 69 LYS A CA 1
ATOM 604 C C . LYS A 1 69 ? 8.158 9.821 -3.225 1.00 88.31 69 LYS A C 1
ATOM 606 O O . LYS A 1 69 ? 8.413 10.962 -3.600 1.00 88.31 69 LYS A O 1
ATOM 611 N N . TRP A 1 70 ? 7.601 8.937 -4.048 1.0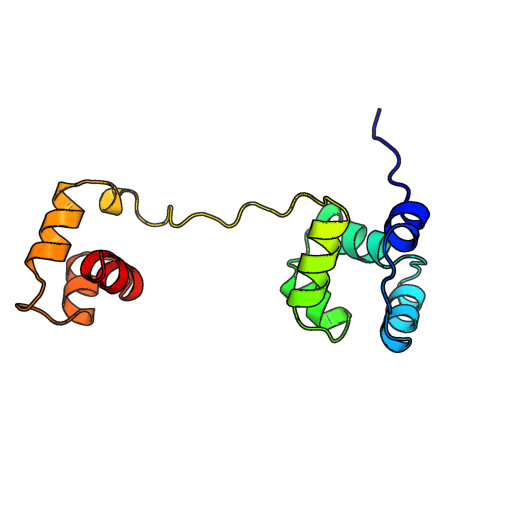0 88.19 70 TRP A N 1
ATOM 612 C CA . TRP A 1 70 ? 7.185 9.220 -5.434 1.00 88.19 70 TRP A CA 1
ATOM 613 C C . TRP A 1 70 ? 5.919 10.071 -5.548 1.00 88.19 70 TRP A C 1
ATOM 615 O O . TRP A 1 70 ? 5.469 10.342 -6.656 1.00 88.19 70 TRP A O 1
ATOM 625 N N . LYS A 1 71 ? 5.344 10.503 -4.418 1.00 88.56 71 LYS A N 1
ATOM 626 C CA . LYS A 1 71 ? 4.089 11.261 -4.359 1.00 88.56 71 LYS A CA 1
ATOM 627 C C . LYS A 1 71 ? 2.918 10.505 -5.006 1.00 88.56 71 LYS A C 1
ATOM 629 O O . LYS A 1 71 ? 1.981 11.112 -5.521 1.00 88.56 71 LYS A O 1
ATOM 634 N N . PHE A 1 72 ? 2.948 9.173 -4.954 1.00 89.50 72 PHE A N 1
ATOM 635 C CA . PHE A 1 72 ? 1.836 8.334 -5.388 1.00 89.50 72 PHE A CA 1
ATOM 636 C C . PHE A 1 72 ? 0.682 8.482 -4.395 1.00 89.50 72 PHE A C 1
ATOM 638 O O . PHE A 1 72 ? 0.841 8.257 -3.193 1.00 89.50 72 PHE A O 1
ATOM 645 N N . LYS A 1 73 ? -0.496 8.863 -4.899 1.00 86.19 73 LYS A N 1
ATOM 646 C CA . LYS A 1 73 ? -1.725 8.948 -4.103 1.00 86.19 73 LYS A CA 1
ATOM 647 C C . LYS A 1 73 ? -2.125 7.551 -3.636 1.00 86.19 73 LYS A C 1
ATOM 649 O O . LYS A 1 73 ? -2.608 6.742 -4.429 1.00 86.19 73 LYS A O 1
ATOM 654 N N . THR A 1 74 ? -1.933 7.262 -2.357 1.00 83.62 74 THR A N 1
ATOM 655 C CA . THR A 1 74 ? -2.465 6.042 -1.754 1.00 83.62 74 THR A CA 1
ATOM 656 C C . THR A 1 74 ? -3.973 6.185 -1.578 1.00 83.62 74 THR A C 1
ATOM 658 O O . THR A 1 74 ? -4.483 7.277 -1.316 1.00 83.62 74 THR A O 1
ATOM 661 N N . LYS A 1 75 ? -4.710 5.080 -1.734 1.00 76.56 75 LYS A N 1
ATOM 662 C CA . LYS A 1 75 ? -6.130 5.040 -1.368 1.00 76.56 75 LYS A CA 1
ATOM 663 C C . LYS A 1 75 ? -6.253 5.521 0.078 1.00 76.56 75 LYS A C 1
ATOM 665 O O . LYS A 1 75 ? -5.519 5.026 0.941 1.00 76.56 75 LYS A O 1
ATOM 670 N N . GLN A 1 76 ? -7.152 6.478 0.330 1.00 64.69 76 GLN A N 1
ATOM 671 C CA . GLN A 1 76 ? -7.482 6.870 1.697 1.00 64.69 76 GLN A CA 1
ATOM 672 C C . GLN A 1 76 ? -7.793 5.592 2.469 1.00 64.69 76 GLN A C 1
ATOM 674 O O . GLN A 1 76 ? -8.599 4.768 2.028 1.00 64.69 76 GLN A O 1
ATOM 679 N N . ARG A 1 77 ? -7.113 5.397 3.604 1.00 62.16 77 ARG A N 1
ATOM 680 C CA . ARG A 1 77 ? -7.560 4.385 4.556 1.00 62.16 77 ARG A CA 1
ATOM 681 C C . ARG A 1 77 ? -9.013 4.720 4.838 1.00 62.16 77 ARG A C 1
ATOM 683 O O . ARG A 1 77 ? -9.295 5.863 5.195 1.00 62.16 77 ARG A O 1
ATOM 690 N N . GLY A 1 78 ? -9.907 3.752 4.641 1.00 52.97 78 GLY A N 1
ATOM 691 C CA . GLY A 1 78 ? -11.27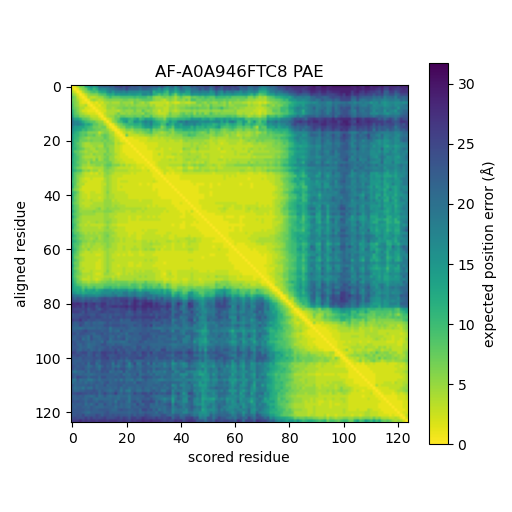1 3.892 5.116 1.00 52.97 78 GLY A CA 1
ATOM 692 C C . GLY A 1 78 ? -11.169 4.319 6.571 1.00 52.97 78 GLY A C 1
ATOM 693 O O . GLY A 1 78 ? -10.619 3.579 7.390 1.00 52.97 78 GLY A O 1
ATOM 694 N N . GLY A 1 79 ? -11.582 5.554 6.864 1.00 51.41 79 GLY A N 1
ATOM 695 C CA . GLY A 1 79 ? -11.700 6.006 8.239 1.00 51.41 79 GLY A CA 1
ATOM 696 C C . GLY A 1 79 ? -12.597 5.027 8.992 1.00 51.41 79 GLY A C 1
ATOM 697 O O . GLY A 1 79 ? -13.314 4.231 8.378 1.00 51.41 79 GLY A O 1
ATOM 698 N N . ASN A 1 80 ? -12.589 5.088 10.319 1.00 54.34 80 ASN A N 1
ATOM 699 C CA . ASN A 1 80 ? -13.533 4.364 11.174 1.00 54.34 80 ASN A CA 1
ATOM 700 C C . ASN A 1 80 ? -14.990 4.870 10.969 1.00 54.34 80 ASN A C 1
ATOM 702 O O . ASN A 1 80 ? -15.687 5.213 11.912 1.00 54.34 80 ASN A O 1
ATOM 706 N N . ASN A 1 81 ? -15.483 4.909 9.729 1.00 51.81 81 ASN A N 1
ATOM 707 C CA . ASN A 1 81 ? -16.856 5.216 9.339 1.00 51.81 81 ASN A CA 1
ATOM 708 C C . ASN A 1 81 ? -17.793 4.021 9.571 1.00 51.81 81 ASN A C 1
ATOM 710 O O . ASN A 1 81 ? -18.946 4.064 9.161 1.00 51.81 81 ASN A O 1
ATOM 714 N N . ARG A 1 82 ? -17.313 2.944 10.210 1.00 56.94 82 ARG A N 1
ATOM 715 C CA . ARG A 1 82 ? -18.085 1.710 10.399 1.00 56.94 82 ARG A CA 1
ATOM 716 C C . ARG A 1 82 ? -19.255 1.859 11.372 1.00 56.94 82 ARG A C 1
ATOM 718 O O . ARG A 1 82 ? -20.116 0.994 11.368 1.00 56.94 82 ARG A O 1
ATOM 725 N N . ASN A 1 83 ? -19.322 2.930 12.167 1.00 62.09 83 ASN A N 1
ATOM 726 C CA . ASN A 1 83 ? -20.515 3.202 12.964 1.00 62.09 83 ASN A CA 1
ATOM 727 C C . ASN A 1 83 ? -20.750 4.719 13.146 1.00 62.09 83 ASN A C 1
ATOM 729 O O . ASN A 1 83 ? -20.139 5.330 14.027 1.00 62.09 83 ASN A O 1
ATOM 733 N N . PRO A 1 84 ? -21.616 5.355 12.333 1.00 67.56 84 PRO A N 1
ATOM 734 C CA . PRO A 1 84 ? -21.970 6.766 12.501 1.00 67.56 84 PRO A CA 1
ATOM 735 C C . PRO A 1 84 ? -22.628 7.064 13.858 1.00 67.56 84 PRO A C 1
ATOM 737 O O . PRO A 1 84 ? -22.560 8.206 14.311 1.00 67.56 84 PRO A O 1
ATOM 740 N N . ALA A 1 85 ? -23.186 6.065 14.555 1.00 66.19 85 ALA A N 1
ATOM 741 C CA . ALA A 1 85 ? -23.732 6.248 15.899 1.00 66.19 85 ALA A CA 1
ATOM 742 C C . ALA A 1 85 ? -22.646 6.619 16.924 1.00 66.19 85 ALA A C 1
ATOM 744 O O . ALA A 1 85 ? -22.910 7.410 17.822 1.00 66.19 85 ALA A O 1
ATOM 745 N N . LEU A 1 86 ? -21.399 6.167 16.734 1.00 66.06 86 LEU A N 1
ATOM 746 C CA . LEU A 1 86 ? -20.259 6.532 17.590 1.00 66.06 86 LEU A CA 1
ATOM 747 C C . LEU A 1 86 ? -19.786 7.988 17.410 1.00 66.06 86 LEU A C 1
ATOM 749 O O . LEU A 1 86 ? -18.827 8.401 18.058 1.00 66.06 86 LEU A O 1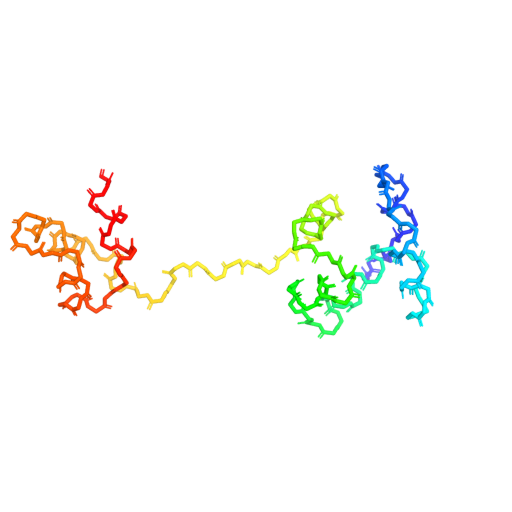
ATOM 753 N N . LYS A 1 87 ? -20.429 8.771 16.532 1.00 70.12 87 LYS A N 1
ATOM 754 C CA . LYS A 1 87 ? -20.228 10.227 16.430 1.00 70.12 87 LYS A CA 1
ATOM 755 C C . LYS A 1 87 ? -21.207 11.022 17.297 1.00 70.12 87 LYS A C 1
ATOM 757 O O . LYS A 1 87 ? -20.975 12.206 17.529 1.00 70.12 87 LYS A O 1
ATOM 762 N N . LYS A 1 88 ? -22.300 10.405 17.761 1.00 80.44 88 LYS A N 1
ATOM 763 C CA . LYS A 1 88 ? -23.290 11.069 18.617 1.00 80.44 88 LYS A CA 1
ATOM 764 C C . LYS A 1 88 ? -22.726 11.205 20.032 1.00 80.44 88 LYS A C 1
ATOM 766 O O . LYS A 1 88 ? -22.304 10.211 20.622 1.00 80.44 88 LYS A O 1
ATOM 771 N N . LYS A 1 89 ? -22.751 12.422 20.591 1.00 79.94 89 LYS A N 1
ATOM 772 C CA . LYS A 1 89 ? -22.272 12.697 21.962 1.00 79.94 89 LYS A CA 1
ATOM 773 C C . LYS A 1 89 ? -22.963 11.817 23.005 1.00 79.94 89 LYS A C 1
ATOM 775 O O . LYS A 1 89 ? -22.306 11.323 23.907 1.00 79.94 89 LYS A O 1
ATOM 780 N N . GLU A 1 90 ? -24.254 11.558 22.832 1.00 82.38 90 GLU A N 1
ATOM 781 C CA . GLU A 1 90 ? -25.044 10.693 23.717 1.00 82.38 90 GLU A CA 1
ATOM 782 C C . GLU A 1 90 ? -24.482 9.269 23.802 1.00 82.38 90 GLU A C 1
ATOM 784 O O . GLU A 1 90 ? -24.349 8.708 24.886 1.00 82.38 90 GLU A O 1
ATOM 789 N N . VAL A 1 91 ? -24.087 8.701 22.659 1.00 81.25 91 VAL A N 1
ATOM 790 C CA . VAL A 1 91 ? -23.511 7.352 22.586 1.00 81.25 91 VAL A CA 1
ATOM 791 C C . VAL A 1 91 ? -22.134 7.326 23.245 1.00 81.25 91 VAL A C 1
ATOM 793 O O . VAL A 1 91 ? -21.817 6.385 23.967 1.00 81.25 91 VAL A O 1
ATOM 796 N N . ILE A 1 92 ? -21.334 8.377 23.053 1.00 83.75 92 ILE A N 1
ATOM 797 C CA . ILE A 1 92 ? -20.030 8.515 23.712 1.00 83.75 92 ILE A CA 1
ATOM 798 C C . ILE A 1 92 ? -20.204 8.608 25.233 1.00 83.75 92 ILE A C 1
ATOM 800 O O . ILE A 1 92 ? -19.553 7.855 25.953 1.00 83.75 92 ILE A O 1
ATOM 804 N N . ASN A 1 93 ? -21.112 9.458 25.719 1.00 86.12 93 ASN A N 1
ATOM 805 C CA . ASN A 1 93 ? -21.385 9.617 27.149 1.00 86.12 93 ASN A CA 1
ATOM 806 C C . ASN A 1 93 ? -21.881 8.312 27.777 1.00 86.12 93 ASN A C 1
ATOM 808 O O . ASN A 1 93 ? -21.439 7.955 28.864 1.00 86.12 93 ASN A O 1
ATOM 812 N N . LYS A 1 94 ? -22.737 7.560 27.073 1.00 85.12 94 LYS A N 1
ATOM 813 C CA . LYS A 1 94 ? -23.194 6.242 27.526 1.00 85.12 94 LYS A CA 1
ATOM 814 C C . LYS A 1 94 ? -22.038 5.243 27.636 1.00 85.12 94 LYS A C 1
ATOM 816 O O . LYS A 1 94 ? -21.954 4.527 28.625 1.00 85.12 94 LYS A O 1
ATOM 821 N N . ILE A 1 95 ? -21.125 5.215 26.661 1.00 84.88 95 ILE A N 1
ATOM 822 C CA . ILE A 1 95 ? -19.943 4.337 26.702 1.00 84.88 95 ILE A CA 1
ATOM 823 C C . ILE A 1 95 ? -19.004 4.733 27.847 1.00 84.88 95 ILE A C 1
ATOM 825 O O . ILE A 1 95 ? -18.522 3.858 28.561 1.00 84.88 95 ILE A O 1
ATOM 829 N N . VAL A 1 96 ? -18.730 6.027 28.033 1.00 85.75 96 VAL A N 1
ATOM 830 C CA . VAL A 1 96 ? -17.846 6.529 29.101 1.00 85.75 96 VAL A CA 1
ATOM 831 C C . VAL A 1 96 ? -18.468 6.323 30.485 1.00 85.75 96 VAL A C 1
ATOM 833 O O . VAL A 1 96 ? -17.764 5.908 31.394 1.00 85.75 96 VAL A O 1
ATOM 836 N N . GLY A 1 97 ? -19.781 6.509 30.644 1.00 85.94 97 GLY A N 1
ATOM 837 C CA . GLY A 1 97 ? -20.481 6.290 31.916 1.00 85.94 97 GLY A CA 1
ATOM 838 C C . GLY A 1 97 ? -20.486 4.833 32.396 1.00 85.94 97 GLY A C 1
ATOM 839 O O . GLY A 1 97 ? -20.634 4.583 33.586 1.00 85.94 97 GLY A O 1
ATOM 840 N N . LEU A 1 98 ? -20.274 3.870 31.493 1.00 86.69 98 LEU A N 1
ATOM 841 C CA . LEU A 1 98 ? -20.115 2.451 31.838 1.00 86.69 98 LEU A CA 1
ATOM 842 C C . LEU A 1 98 ? -18.703 2.106 32.349 1.00 86.69 98 LEU A C 1
ATOM 844 O O . LEU A 1 98 ? -18.450 0.960 32.734 1.00 86.69 98 LEU A O 1
ATOM 848 N N . MET A 1 99 ? -17.776 3.069 32.351 1.00 83.81 99 MET A N 1
ATOM 849 C CA . MET A 1 99 ? -16.428 2.894 32.888 1.00 83.81 99 MET A CA 1
ATOM 850 C C . MET A 1 99 ? -16.490 2.602 34.393 1.00 83.81 99 MET A C 1
ATOM 852 O O . MET A 1 99 ? -17.165 3.296 35.145 1.00 83.81 99 MET A O 1
ATOM 856 N N . GLY A 1 100 ? -15.811 1.539 34.829 1.00 80.19 100 GLY A N 1
ATOM 857 C CA . GLY A 1 100 ? -15.812 1.086 36.226 1.00 80.19 100 GLY A CA 1
ATOM 858 C C . GLY A 1 100 ? -17.030 0.244 36.633 1.00 80.19 100 GLY A C 1
ATOM 859 O O . GLY A 1 100 ? -16.937 -0.497 37.603 1.00 80.19 100 GLY A O 1
ATOM 860 N N . GLN A 1 101 ? -18.132 0.285 35.873 1.00 85.12 101 GLN A N 1
ATOM 861 C CA . GLN A 1 101 ? -19.318 -0.554 36.115 1.00 85.12 101 GLN A CA 1
ATOM 862 C C . GLN A 1 101 ? -19.284 -1.868 35.330 1.00 85.12 101 GLN A C 1
ATOM 864 O O . GLN A 1 101 ? -19.776 -2.897 35.791 1.00 85.12 101 GLN A O 1
ATOM 869 N N . LYS A 1 102 ? -18.736 -1.827 34.113 1.00 88.88 102 LYS A N 1
ATOM 870 C CA . LYS A 1 102 ? -18.665 -2.961 33.190 1.00 88.88 102 LYS A CA 1
ATOM 871 C C . LYS A 1 102 ? -17.259 -3.121 32.642 1.00 88.88 102 LYS A C 1
ATOM 873 O O . LYS A 1 102 ? -16.478 -2.170 32.578 1.00 88.88 102 LYS A O 1
ATOM 878 N N . THR A 1 103 ? -16.926 -4.331 32.213 1.00 89.56 103 THR A N 1
ATOM 879 C CA . THR A 1 103 ? -15.672 -4.564 31.497 1.00 89.56 103 THR A CA 1
ATOM 880 C C . THR A 1 103 ? -15.736 -3.955 30.097 1.00 89.56 103 THR A C 1
ATOM 882 O O . THR A 1 103 ? -16.795 -3.832 29.485 1.00 89.56 103 THR A O 1
ATOM 885 N N . VAL A 1 104 ? -14.573 -3.625 29.530 1.00 86.12 104 VAL A N 1
ATOM 886 C CA . VAL A 1 104 ? -14.459 -3.111 28.152 1.00 86.12 104 VAL A CA 1
ATOM 887 C C . VAL A 1 104 ? -15.175 -4.022 27.142 1.00 86.12 104 VAL A C 1
ATOM 889 O O . VAL A 1 104 ? -15.740 -3.536 26.164 1.00 86.12 104 VAL A O 1
ATOM 892 N N . LYS A 1 105 ? -15.135 -5.343 27.367 1.00 88.75 105 LYS A N 1
ATOM 893 C CA . LYS A 1 105 ? -15.753 -6.342 26.490 1.00 88.75 105 LYS A CA 1
ATOM 894 C C . LYS A 1 105 ? -17.280 -6.268 26.556 1.00 88.75 105 LYS A C 1
ATOM 896 O O . LYS A 1 105 ? -17.905 -6.158 25.509 1.00 88.75 105 LYS A O 1
ATOM 901 N N . GLU A 1 106 ? -17.851 -6.245 27.758 1.00 86.25 106 GLU A N 1
ATOM 902 C CA . GLU A 1 106 ? -19.301 -6.099 27.951 1.00 86.25 106 GLU A CA 1
ATOM 903 C C . GLU A 1 106 ? -19.813 -4.768 27.391 1.00 86.25 106 GLU A C 1
ATOM 905 O O . GLU A 1 106 ? -20.815 -4.730 26.685 1.00 86.25 106 GLU A O 1
ATOM 910 N N . THR A 1 107 ? -19.095 -3.668 27.633 1.00 86.06 107 THR A N 1
ATOM 911 C CA . THR A 1 107 ? -19.464 -2.352 27.093 1.00 86.06 107 THR A CA 1
ATOM 912 C C . THR A 1 107 ? -19.460 -2.347 25.564 1.00 86.06 107 THR A C 1
ATOM 914 O O . THR A 1 107 ? -20.341 -1.752 24.940 1.00 86.06 107 THR A O 1
ATOM 917 N N . ALA A 1 108 ? -18.489 -3.023 24.944 1.00 85.38 108 ALA A N 1
ATOM 918 C CA . ALA A 1 108 ? -18.402 -3.146 23.493 1.00 85.38 108 ALA A CA 1
ATOM 919 C C . ALA A 1 108 ? -19.602 -3.911 22.912 1.00 85.38 108 ALA A C 1
ATOM 921 O O . ALA A 1 108 ? -20.160 -3.487 21.900 1.00 85.38 108 ALA A O 1
ATOM 922 N N . GLU A 1 109 ? -20.020 -4.980 23.589 1.00 84.44 109 GLU A N 1
ATOM 923 C CA . GLU A 1 109 ? -21.169 -5.807 23.219 1.00 84.44 109 GLU A CA 1
ATOM 924 C C . GLU A 1 109 ? -22.492 -5.042 23.355 1.00 84.44 109 GLU A C 1
ATOM 926 O O . GLU A 1 109 ? -23.232 -4.926 22.380 1.00 84.44 109 GLU A O 1
ATOM 931 N N . ILE A 1 110 ? -22.728 -4.394 24.503 1.00 83.62 110 ILE A N 1
ATOM 932 C CA . ILE A 1 110 ? -23.927 -3.573 24.761 1.00 83.62 110 ILE A CA 1
ATOM 933 C C . ILE A 1 110 ? -24.063 -2.442 23.738 1.00 83.62 110 ILE A C 1
ATOM 935 O O . ILE A 1 110 ? -25.159 -2.117 23.283 1.00 83.62 110 ILE A O 1
ATOM 939 N N . CYS A 1 111 ? -22.943 -1.805 23.393 1.00 79.75 111 CYS A N 1
ATOM 940 C CA . CYS A 1 111 ? -22.935 -0.637 22.518 1.00 79.75 111 CYS A CA 1
ATOM 941 C C . CYS A 1 111 ? -22.735 -0.991 21.034 1.00 79.75 111 CYS A C 1
ATOM 943 O O . CYS A 1 111 ? -22.604 -0.078 20.214 1.00 79.75 111 CYS A O 1
ATOM 945 N N . GLY A 1 112 ? -22.678 -2.281 20.674 1.00 79.44 112 GLY A N 1
ATOM 946 C CA . GLY A 1 112 ? -22.491 -2.735 19.291 1.00 79.44 112 GLY A CA 1
ATOM 947 C C . GLY A 1 112 ? -21.247 -2.134 18.628 1.00 79.44 112 GLY A C 1
ATOM 948 O O . GLY A 1 112 ? -21.285 -1.686 17.478 1.00 79.44 112 GLY A O 1
ATOM 949 N N . CYS A 1 113 ? -20.145 -2.036 19.371 1.00 79.31 113 CYS A N 1
ATOM 950 C CA . CYS A 1 113 ? -18.913 -1.404 18.912 1.00 79.31 113 CYS A CA 1
ATOM 951 C C . CYS A 1 113 ? -17.684 -2.276 19.187 1.00 79.31 113 CYS A C 1
ATOM 953 O O . CYS A 1 113 ? -17.753 -3.299 19.856 1.00 79.31 113 CYS A O 1
ATOM 955 N N . SER A 1 114 ? -16.531 -1.908 18.620 1.00 83.31 114 SER A N 1
ATOM 956 C CA . SER A 1 114 ? -15.310 -2.688 18.837 1.00 83.31 114 SER A CA 1
ATOM 957 C C . SER A 1 114 ? -14.741 -2.450 20.239 1.00 83.31 114 SER A C 1
ATOM 959 O O . SER A 1 114 ? -14.766 -1.325 20.737 1.00 83.31 114 SER A O 1
ATOM 961 N N . ILE A 1 115 ? -14.118 -3.471 20.833 1.00 86.00 115 ILE A N 1
ATOM 962 C CA . ILE A 1 115 ? -13.375 -3.354 22.105 1.00 86.00 115 ILE A CA 1
ATOM 963 C C . ILE A 1 115 ? -12.355 -2.205 22.037 1.00 86.00 115 ILE A C 1
ATOM 965 O O . ILE A 1 115 ? -12.187 -1.436 22.983 1.00 86.00 115 ILE A O 1
ATOM 969 N N . THR A 1 116 ? -11.697 -2.042 20.887 1.00 84.75 116 THR A N 1
ATOM 970 C CA . THR A 1 116 ? -10.739 -0.959 20.637 1.00 84.75 116 THR A CA 1
ATOM 971 C C . THR A 1 116 ? -11.396 0.422 20.696 1.00 84.75 116 THR A C 1
ATOM 973 O O . THR A 1 116 ? -10.779 1.363 21.187 1.00 84.75 116 THR A O 1
ATOM 976 N N . THR A 1 117 ? -12.646 0.554 20.241 1.00 83.56 117 THR A N 1
ATOM 977 C CA . THR A 1 117 ? -13.425 1.796 20.344 1.00 83.56 117 THR A CA 1
ATOM 978 C C . THR A 1 117 ? -13.614 2.185 21.804 1.00 83.56 117 THR A C 1
ATOM 980 O O . THR A 1 117 ? -13.293 3.313 22.167 1.00 83.56 117 THR A O 1
ATOM 983 N N . VAL A 1 118 ? -14.087 1.253 22.636 1.00 85.50 118 VAL A N 1
ATOM 984 C CA . VAL A 1 118 ? -14.324 1.501 24.066 1.00 85.50 118 VAL A CA 1
ATOM 985 C C . VAL A 1 118 ? -13.024 1.904 24.758 1.00 85.50 118 VAL A C 1
ATOM 987 O O . VAL A 1 118 ? -12.980 2.941 25.410 1.00 85.50 118 VAL A O 1
ATOM 990 N N . ARG A 1 119 ? -11.923 1.171 24.526 1.00 86.56 119 ARG A N 1
ATOM 991 C CA . ARG A 1 119 ? -10.603 1.532 25.082 1.00 86.56 119 ARG A CA 1
ATOM 992 C C . ARG A 1 119 ? -10.148 2.928 24.669 1.00 86.56 119 ARG A C 1
ATOM 994 O O . ARG A 1 119 ? -9.586 3.638 25.489 1.00 86.56 119 ARG A O 1
ATOM 1001 N N . ASN A 1 120 ? -10.347 3.312 23.411 1.00 84.44 120 ASN A N 1
ATOM 1002 C CA . ASN A 1 120 ? -9.937 4.630 22.933 1.00 84.44 120 ASN A CA 1
ATOM 1003 C C . ASN A 1 120 ? -10.785 5.756 23.532 1.00 84.44 120 ASN A C 1
ATOM 1005 O O . ASN A 1 120 ? -10.251 6.831 23.768 1.00 84.44 120 ASN A O 1
ATOM 1009 N N . LEU A 1 121 ? -12.079 5.517 23.765 1.00 83.69 121 LEU A N 1
ATOM 1010 C CA . LEU A 1 121 ? -12.964 6.478 24.426 1.00 83.69 121 LEU A CA 1
ATOM 1011 C C . LEU A 1 121 ? -12.645 6.617 25.917 1.00 83.69 121 LEU A C 1
ATOM 1013 O O . LEU A 1 121 ? -12.728 7.714 26.440 1.00 83.69 121 LEU A O 1
ATOM 1017 N N . TRP A 1 122 ? -12.248 5.529 26.577 1.00 85.88 122 TRP A N 1
ATOM 1018 C CA . TRP A 1 122 ? -11.907 5.514 28.003 1.00 85.88 122 TRP A CA 1
ATOM 1019 C C . TRP A 1 122 ? -10.502 6.025 28.336 1.00 85.88 122 TRP A C 1
ATOM 1021 O O . TRP A 1 122 ? -10.211 6.315 29.488 1.00 85.88 122 TRP A O 1
ATOM 1031 N N . LYS A 1 123 ? -9.618 6.107 27.339 1.00 78.94 123 LYS A N 1
ATOM 1032 C CA . LYS A 1 123 ? -8.277 6.704 27.462 1.00 78.94 123 LYS A CA 1
ATOM 1033 C C . LYS A 1 123 ? -8.261 8.218 27.239 1.00 78.94 123 LYS A C 1
ATOM 1035 O O . LYS A 1 123 ? -7.196 8.818 27.358 1.00 78.94 123 LYS A O 1
ATOM 1040 N N . LYS A 1 124 ? -9.377 8.772 26.774 1.00 62.38 124 LYS A N 1
ATOM 1041 C CA . LYS A 1 124 ? -9.513 10.164 26.362 1.00 62.38 124 LYS A CA 1
ATOM 1042 C C . LYS A 1 124 ? -10.015 10.997 27.525 1.00 62.38 124 LYS A C 1
ATOM 1044 O O . LYS A 1 124 ? -9.559 12.154 27.602 1.00 62.38 124 LYS A O 1
#

Sequence (124 aa):
MTKKIDFKELDSLKRFCYRKDLIEIIKKHKFYYVSQYIYDRYYIKRMPVVEIAKELSLTKGPIYQWMKKWKFKTKQRGGNNRNPALKKKEVINKIVGLMGQKTVKETAEICGCSITTVRNLWKK

Secondary structure (DSSP, 8-state):
------HHHHHHSS-----HHHHHHHHHTT-S-HHHHHHIIIIIS---HHHHHHHTT--HHHHHHHHHHTT--PPPP--STT-GGGGSHHHHHHHHHTBTTB-HHHHHHHTTS-HHHHHHHHT-

Mean predicted aligned error: 11.6 Å